Protein AF-A0A6N8SNI7-F1 (afdb_monomer)

Organism: NCBI:txid417745

Mean predicted aligned error: 9.91 Å

Secondary structure (DSSP, 8-state):
-HHHHHHHHHHHHHHHHHHHHHHHS----TTT---TT--TTPBPTTS-BHHHHHHHHHHHHHHHHHHHHHHHHHHHHHHHHHHHHHH--

Foldseek 3Di:
DLVVLLVQLVVLQVQLCVQLVVQVPLDPPVVLCPDPPADQQDADPVRHGNVRVVVVSVVSNVVSVVSNVVSVVSNVVSVVSNVVSVVVD

pLDDT: mean 75.34, std 10.81, range [47.91, 89.75]

Nearest PDB structures (foldseek):
  6vqc-assembly1_f  TM=4.676E-01  e=4.614E+00  Rattus norvegicus

Structure (mmCIF, N/CA/C/O backbone):
data_AF-A0A6N8SNI7-F1
#
_entry.id   AF-A0A6N8SNI7-F1
#
loop_
_atom_site.group_PDB
_atom_site.id
_atom_site.type_symbol
_atom_site.label_atom_id
_atom_site.label_alt_id
_atom_site.label_comp_id
_atom_site.label_asym_id
_atom_site.label_entity_id
_atom_site.label_seq_id
_atom_site.pdbx_PDB_ins_code
_atom_site.Cartn_x
_atom_site.Cartn_y
_atom_site.Cartn_z
_atom_site.occupancy
_atom_site.B_iso_or_equiv
_atom_site.auth_seq_id
_atom_site.auth_comp_id
_atom_site.auth_asym_id
_atom_site.auth_atom_id
_atom_site.pdbx_PDB_model_num
ATOM 1 N N . MET A 1 1 ? 16.341 2.295 -22.121 1.00 61.91 1 MET A N 1
ATOM 2 C CA . MET A 1 1 ? 14.886 2.435 -21.877 1.00 61.91 1 MET A CA 1
ATOM 3 C C . MET A 1 1 ? 14.395 1.413 -20.845 1.00 61.91 1 MET A C 1
ATOM 5 O O . MET A 1 1 ? 13.846 1.825 -19.832 1.00 61.91 1 MET A O 1
ATOM 9 N N . SER A 1 2 ? 14.667 0.113 -21.028 1.00 72.25 2 SER A N 1
ATOM 10 C CA . SER A 1 2 ? 14.156 -0.974 -20.166 1.00 72.25 2 SER A CA 1
ATOM 11 C C . SER A 1 2 ? 14.623 -0.952 -18.701 1.00 72.25 2 SER A C 1
ATOM 13 O O . SER A 1 2 ? 13.874 -1.373 -17.826 1.00 72.25 2 SER A O 1
ATOM 15 N N . PHE A 1 3 ? 15.805 -0.397 -18.395 1.00 79.38 3 PHE A N 1
ATOM 16 C CA . PHE A 1 3 ? 16.29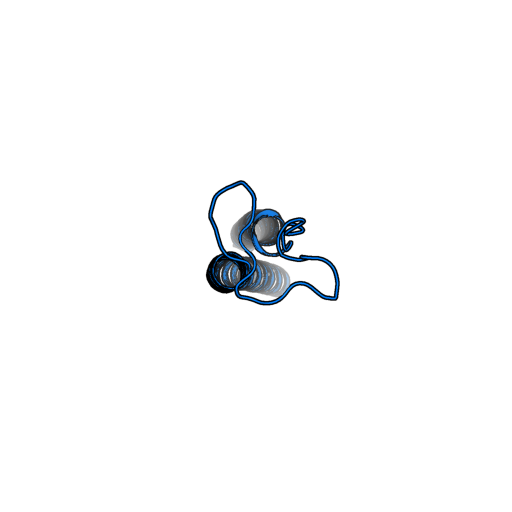0 -0.281 -17.008 1.00 79.38 3 PHE A CA 1
ATOM 17 C C . PHE A 1 3 ? 15.376 0.593 -16.130 1.00 79.38 3 PHE A C 1
ATOM 19 O O . PHE A 1 3 ? 14.984 0.181 -15.041 1.00 79.38 3 PHE A O 1
ATOM 26 N N . TYR A 1 4 ? 14.973 1.769 -16.625 1.00 82.12 4 TYR A N 1
ATOM 27 C CA . TYR A 1 4 ? 14.121 2.698 -15.875 1.00 82.12 4 TYR A CA 1
ATOM 28 C C . TYR A 1 4 ? 12.712 2.136 -15.635 1.00 82.12 4 TYR A C 1
ATOM 30 O O . TYR A 1 4 ? 12.160 2.314 -14.552 1.00 82.12 4 TYR A O 1
ATOM 38 N N . LEU A 1 5 ? 12.155 1.411 -16.611 1.00 79.50 5 LEU A N 1
ATOM 39 C CA . LEU A 1 5 ? 10.852 0.748 -16.485 1.00 79.50 5 LEU A CA 1
ATOM 40 C C . LEU A 1 5 ? 10.882 -0.391 -15.457 1.00 79.50 5 LEU A C 1
ATOM 42 O O . LEU A 1 5 ? 9.950 -0.532 -14.668 1.00 79.50 5 LEU A O 1
ATOM 46 N N . ASN A 1 6 ? 11.969 -1.165 -15.419 1.00 81.25 6 ASN A N 1
ATOM 47 C CA . ASN A 1 6 ? 12.121 -2.257 -14.461 1.00 81.25 6 ASN A CA 1
ATOM 48 C C . ASN A 1 6 ? 12.256 -1.731 -13.019 1.00 81.25 6 ASN A C 1
ATOM 50 O O . ASN A 1 6 ? 11.555 -2.194 -12.119 1.00 81.25 6 ASN A O 1
ATOM 54 N N . VAL A 1 7 ? 13.071 -0.688 -12.810 1.00 87.25 7 VAL A N 1
ATOM 55 C CA . VAL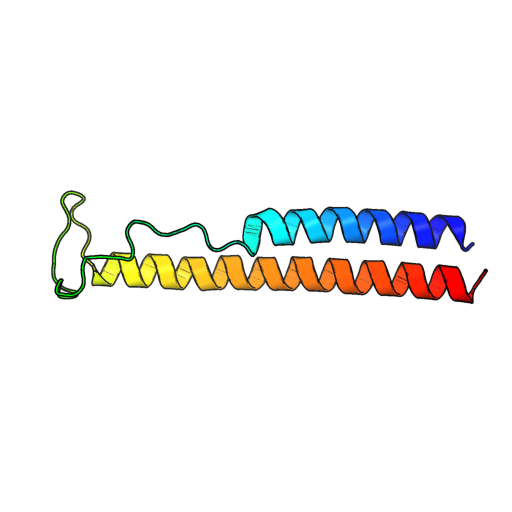 A 1 7 ? 13.206 -0.023 -11.501 1.00 87.25 7 VAL A CA 1
ATOM 56 C C . VAL A 1 7 ? 11.874 0.582 -11.044 1.00 87.25 7 VAL A C 1
ATOM 58 O O . VAL A 1 7 ? 11.480 0.388 -9.894 1.00 87.25 7 VAL A O 1
ATOM 61 N N . ALA A 1 8 ? 11.144 1.261 -11.935 1.00 82.38 8 ALA A N 1
ATOM 62 C CA . ALA A 1 8 ? 9.831 1.819 -11.613 1.00 82.38 8 ALA A CA 1
ATOM 63 C C . ALA A 1 8 ? 8.820 0.728 -11.213 1.00 82.38 8 ALA A C 1
ATOM 65 O O . ALA A 1 8 ? 8.109 0.877 -10.218 1.00 82.38 8 ALA A O 1
ATOM 66 N N . GLY A 1 9 ? 8.794 -0.393 -11.941 1.00 80.94 9 GLY A N 1
ATOM 67 C CA . GLY A 1 9 ? 7.936 -1.532 -11.621 1.00 80.94 9 GLY A CA 1
ATOM 68 C C . GLY A 1 9 ? 8.296 -2.215 -10.297 1.00 80.94 9 GLY A C 1
ATOM 69 O O . GLY A 1 9 ? 7.402 -2.588 -9.538 1.00 80.94 9 GLY A O 1
ATOM 70 N N . LEU A 1 10 ? 9.588 -2.306 -9.964 1.00 86.56 10 LEU A N 1
ATOM 71 C CA . LEU A 1 10 ? 10.051 -2.840 -8.681 1.00 86.56 10 LEU A CA 1
ATOM 72 C C . LEU A 1 10 ? 9.600 -1.961 -7.505 1.00 86.56 10 LEU A C 1
ATOM 74 O O . LEU A 1 10 ? 9.065 -2.478 -6.525 1.00 86.56 10 LEU A O 1
ATOM 78 N N . ILE A 1 11 ? 9.765 -0.638 -7.612 1.00 89.75 11 ILE A N 1
ATOM 79 C CA . ILE A 1 11 ? 9.333 0.313 -6.575 1.00 89.75 11 ILE A CA 1
ATOM 80 C C . ILE A 1 11 ? 7.814 0.241 -6.383 1.00 89.75 11 ILE A C 1
ATOM 82 O O . ILE A 1 11 ? 7.342 0.155 -5.248 1.00 89.75 11 ILE A O 1
ATOM 86 N N . ALA A 1 12 ? 7.045 0.218 -7.477 1.00 83.38 12 ALA A N 1
ATOM 87 C CA . ALA A 1 12 ? 5.591 0.082 -7.423 1.00 83.38 12 ALA A CA 1
ATOM 88 C C . ALA A 1 12 ? 5.159 -1.221 -6.727 1.00 83.38 12 ALA A C 1
ATOM 90 O O . ALA A 1 12 ? 4.250 -1.202 -5.895 1.00 83.38 12 ALA A O 1
ATOM 91 N N . ASN A 1 13 ? 5.854 -2.331 -6.997 1.00 87.94 13 ASN A N 1
ATOM 92 C CA . ASN A 1 13 ? 5.600 -3.609 -6.338 1.00 87.94 13 ASN A CA 1
ATOM 93 C C . ASN A 1 13 ? 5.923 -3.579 -4.840 1.00 87.94 13 ASN A C 1
ATOM 95 O O . ASN A 1 13 ? 5.090 -4.005 -4.045 1.00 87.94 13 ASN A O 1
ATOM 99 N N . ILE A 1 14 ? 7.074 -3.035 -4.430 1.00 89.62 14 ILE A N 1
ATOM 100 C CA . ILE A 1 14 ? 7.442 -2.923 -3.006 1.00 89.62 14 ILE A CA 1
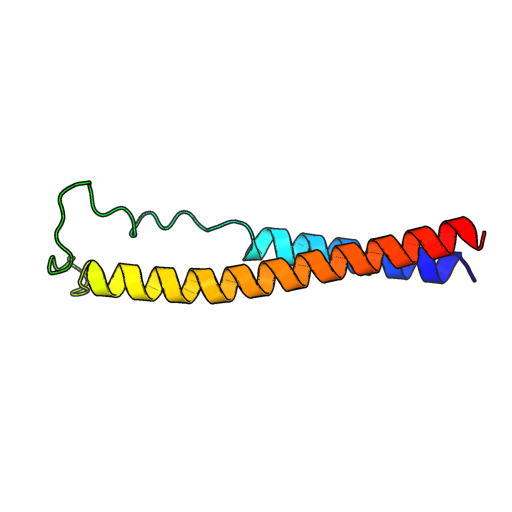ATOM 101 C C . ILE A 1 14 ? 6.405 -2.090 -2.242 1.00 89.62 14 ILE A C 1
ATOM 103 O O . ILE A 1 14 ? 5.932 -2.498 -1.180 1.00 89.62 14 ILE A O 1
ATOM 107 N N . MET A 1 15 ? 6.001 -0.949 -2.807 1.00 87.94 15 MET A N 1
ATOM 108 C CA . MET A 1 15 ? 4.972 -0.093 -2.214 1.00 87.94 15 MET A CA 1
ATOM 109 C C . MET A 1 15 ? 3.618 -0.805 -2.137 1.00 87.94 15 MET A C 1
ATOM 111 O O . MET A 1 15 ? 2.936 -0.736 -1.114 1.00 87.94 15 MET A O 1
ATOM 115 N N . GLY A 1 16 ? 3.239 -1.524 -3.194 1.00 82.69 16 GLY A N 1
ATOM 116 C CA . GLY A 1 16 ? 1.993 -2.281 -3.247 1.00 82.69 16 GLY A CA 1
ATOM 117 C C . GLY A 1 16 ? 1.949 -3.403 -2.208 1.00 82.69 16 GLY A C 1
ATOM 118 O O . GLY A 1 16 ? 0.963 -3.514 -1.480 1.00 82.69 16 GLY A O 1
ATOM 119 N N . VAL A 1 17 ? 3.044 -4.157 -2.058 1.00 85.38 17 VAL A N 1
ATOM 120 C CA . VAL A 1 17 ? 3.195 -5.183 -1.014 1.00 85.38 17 VAL A CA 1
ATOM 121 C C . VAL A 1 17 ? 3.071 -4.562 0.371 1.00 85.38 17 VAL A C 1
ATOM 123 O O . VAL A 1 17 ? 2.339 -5.097 1.196 1.00 85.38 17 VAL A O 1
ATOM 126 N N . GLY A 1 18 ? 3.719 -3.420 0.625 1.00 85.62 18 GLY A N 1
ATOM 127 C CA . GLY A 1 18 ? 3.597 -2.713 1.902 1.00 85.62 18 GLY A CA 1
ATOM 128 C C . GLY A 1 18 ? 2.142 -2.361 2.224 1.00 85.62 18 GLY A C 1
ATOM 129 O O . GLY A 1 18 ? 1.644 -2.681 3.301 1.00 85.62 18 GLY A O 1
ATOM 130 N N . ILE A 1 19 ? 1.419 -1.778 1.265 1.00 82.06 19 ILE A N 1
ATOM 131 C CA . ILE A 1 19 ? 0.001 -1.428 1.436 1.00 82.06 19 ILE A CA 1
ATOM 132 C C . ILE A 1 19 ? -0.845 -2.683 1.695 1.00 82.06 19 ILE A C 1
ATOM 134 O O . ILE A 1 19 ? -1.653 -2.701 2.621 1.00 82.06 19 ILE A O 1
ATOM 138 N N . VAL A 1 20 ? -0.664 -3.753 0.920 1.00 83.12 20 VAL A N 1
ATOM 139 C CA . VAL A 1 20 ? -1.407 -5.005 1.126 1.00 83.12 20 VAL A CA 1
ATOM 140 C C . VAL A 1 20 ? -1.072 -5.617 2.487 1.00 83.12 20 VAL A C 1
ATOM 142 O O . VAL A 1 20 ? -1.978 -6.018 3.207 1.00 83.12 20 VAL A O 1
ATOM 145 N N . PHE A 1 21 ? 0.191 -5.632 2.900 1.00 81.69 21 PHE A N 1
ATOM 146 C CA . PHE A 1 21 ? 0.598 -6.208 4.178 1.00 81.69 21 PHE A CA 1
ATOM 147 C C . PHE A 1 21 ? -0.057 -5.496 5.370 1.00 81.69 21 PHE A C 1
ATOM 149 O O . PHE A 1 21 ? -0.594 -6.153 6.257 1.00 81.69 21 PHE A O 1
ATOM 156 N N . PHE A 1 22 ? -0.091 -4.159 5.367 1.00 77.31 22 PHE A N 1
ATOM 157 C CA . PHE A 1 22 ? -0.697 -3.395 6.462 1.00 77.31 22 PHE A CA 1
ATOM 158 C C . PHE A 1 22 ? -2.229 -3.338 6.41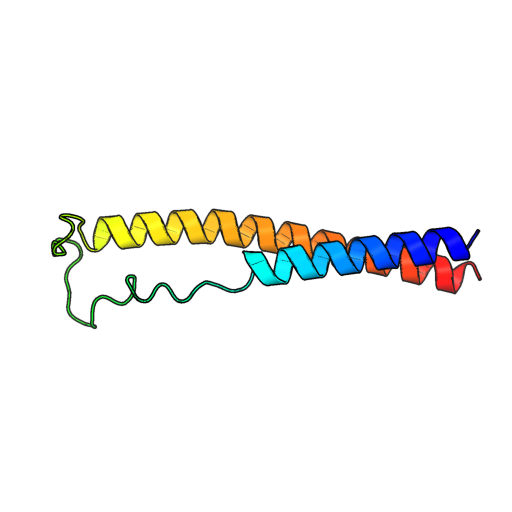0 1.00 77.31 22 PHE A C 1
ATOM 160 O O . PHE A 1 22 ? -2.863 -3.272 7.461 1.00 77.31 22 PHE A O 1
ATOM 167 N N . PHE A 1 23 ? -2.837 -3.333 5.217 1.00 73.31 23 PHE A N 1
ATOM 168 C CA . PHE A 1 23 ? -4.278 -3.083 5.068 1.00 73.31 23 PHE A CA 1
ATOM 169 C C . PHE A 1 23 ? -5.112 -4.307 4.674 1.00 73.31 23 PHE A C 1
ATOM 171 O O . PHE A 1 23 ? -6.325 -4.287 4.877 1.00 73.31 23 PHE A O 1
ATOM 178 N N . ALA A 1 24 ? -4.513 -5.349 4.093 1.00 67.69 24 ALA A N 1
ATOM 179 C CA . ALA A 1 24 ? -5.229 -6.548 3.651 1.00 67.69 24 ALA A CA 1
ATOM 180 C C . ALA A 1 24 ? -5.281 -7.644 4.709 1.00 67.69 24 ALA A C 1
ATOM 182 O O . ALA A 1 24 ? -6.180 -8.478 4.646 1.00 67.69 24 ALA A O 1
ATOM 183 N N . LEU A 1 25 ? -4.357 -7.648 5.674 1.00 63.34 25 LEU A N 1
ATOM 184 C CA . LEU A 1 25 ? -4.475 -8.523 6.830 1.00 63.34 25 LEU A CA 1
ATOM 185 C C . LEU A 1 25 ? -5.613 -7.987 7.706 1.00 63.34 25 LEU A C 1
ATOM 187 O O . LEU A 1 25 ? -5.474 -6.899 8.272 1.00 63.34 25 LEU A O 1
ATOM 191 N N . PRO A 1 26 ? -6.752 -8.697 7.822 1.00 58.59 26 PRO A N 1
ATOM 192 C CA . PRO A 1 26 ? -7.738 -8.338 8.820 1.00 58.59 26 PRO A CA 1
ATOM 193 C C . PRO A 1 26 ? -7.042 -8.470 10.171 1.00 58.59 26 PRO A C 1
ATOM 195 O O . PRO A 1 26 ? -6.674 -9.578 10.566 1.00 58.59 26 PRO A O 1
ATOM 198 N N . GLN A 1 27 ? -6.823 -7.351 10.869 1.00 57.25 27 GLN A N 1
ATOM 199 C CA . GLN A 1 27 ? -6.442 -7.438 12.271 1.00 57.25 27 GLN A CA 1
ATOM 200 C C . GLN A 1 27 ? -7.488 -8.327 12.949 1.00 57.25 27 GLN A C 1
ATOM 202 O O . GLN A 1 27 ? -8.686 -8.091 12.740 1.00 57.25 27 GLN A O 1
ATOM 207 N N . PRO A 1 28 ? -7.079 -9.375 13.686 1.00 52.59 28 PRO A N 1
ATOM 208 C CA . PRO A 1 28 ? -8.015 -10.157 14.466 1.00 52.59 28 PRO A CA 1
ATOM 209 C C . PRO A 1 28 ? -8.715 -9.185 15.407 1.00 52.59 28 PRO A C 1
ATOM 211 O O . PRO A 1 28 ? -8.138 -8.685 16.369 1.00 52.59 28 PRO A O 1
ATOM 214 N N . SER A 1 29 ? -9.963 -8.867 15.079 1.00 54.50 29 SER A N 1
ATOM 215 C CA . SER A 1 29 ? -10.869 -8.166 15.964 1.00 54.50 29 SER A CA 1
ATOM 216 C C . SER A 1 29 ? -11.204 -9.161 17.067 1.00 54.50 29 SER A C 1
ATOM 218 O O . SER A 1 29 ? -12.238 -9.827 17.001 1.00 54.50 29 SER A O 1
ATOM 220 N N . PHE A 1 30 ? -10.291 -9.322 18.026 1.00 51.12 30 PHE A N 1
ATOM 221 C CA . PHE A 1 30 ? -10.491 -10.154 19.211 1.00 51.12 30 PHE A CA 1
ATOM 222 C C . PHE A 1 30 ? -11.764 -9.738 19.975 1.00 51.12 30 PHE A C 1
ATOM 224 O O . PHE A 1 30 ? -12.336 -10.558 20.680 1.00 51.12 30 PHE A O 1
ATOM 231 N N . ASP A 1 31 ? -12.283 -8.532 19.713 1.00 52.62 31 ASP A N 1
ATOM 232 C CA . ASP A 1 31 ? -13.512 -7.990 20.294 1.00 52.62 31 ASP A CA 1
ATOM 233 C C . ASP A 1 31 ? -14.792 -8.172 19.452 1.00 52.62 31 ASP A C 1
ATOM 235 O O . ASP A 1 31 ? -15.895 -7.987 19.959 1.00 52.62 31 ASP A O 1
ATOM 239 N N . ALA A 1 32 ? -14.703 -8.553 18.170 1.00 52.06 32 ALA A N 1
ATOM 240 C CA . ALA A 1 32 ? -15.913 -8.828 17.372 1.00 52.06 32 ALA A CA 1
ATOM 241 C C . ALA A 1 32 ? -16.468 -10.244 17.613 1.00 52.06 32 ALA A C 1
ATOM 243 O O . ALA A 1 32 ? -17.563 -10.573 17.154 1.00 52.06 32 ALA A O 1
ATOM 244 N N . GLY A 1 33 ? -15.702 -11.080 18.317 1.00 47.91 33 GLY A N 1
ATOM 245 C CA . GLY A 1 33 ? -16.098 -12.396 18.791 1.00 47.91 33 GLY A CA 1
ATOM 246 C C . GLY A 1 33 ? -16.663 -12.321 20.202 1.00 47.91 33 GLY A C 1
ATOM 247 O O . GLY A 1 33 ? -16.150 -12.989 21.093 1.00 47.91 33 GLY A O 1
ATOM 248 N N . GLY A 1 34 ? -17.719 -11.531 20.421 1.00 51.78 34 GLY A N 1
ATOM 249 C CA . GLY A 1 34 ? -18.588 -11.812 21.562 1.00 51.78 34 GLY A CA 1
ATOM 250 C C . GLY A 1 34 ? -18.988 -13.279 21.471 1.00 51.78 34 GLY A C 1
ATOM 251 O O . GLY A 1 34 ? -19.420 -13.721 20.403 1.00 51.78 34 GLY A O 1
ATOM 252 N N . GLY A 1 35 ? -18.726 -14.047 22.530 1.00 53.56 35 GLY A N 1
ATOM 253 C CA . GLY A 1 35 ? -18.926 -15.494 22.530 1.00 53.56 35 GLY A CA 1
ATOM 254 C C . GLY A 1 35 ? -20.281 -15.867 21.926 1.00 53.56 35 GLY A C 1
ATOM 255 O O . GLY A 1 35 ? -21.265 -15.157 22.134 1.00 53.56 35 GLY A O 1
ATOM 256 N N . LEU A 1 36 ? -20.312 -16.949 21.142 1.00 53.12 36 LEU A N 1
ATOM 257 C CA . LEU A 1 36 ? -21.528 -17.545 20.576 1.00 53.12 36 LEU A CA 1
ATOM 258 C C . LEU A 1 36 ? -22.634 -17.585 21.650 1.00 53.12 36 LEU A C 1
ATOM 260 O O . LEU A 1 36 ? -22.604 -18.448 22.521 1.00 53.12 36 LEU A O 1
ATOM 264 N N . GLY A 1 37 ? -23.564 -16.625 21.624 1.00 58.19 37 GLY A N 1
ATOM 265 C CA . GLY A 1 37 ? -24.619 -16.486 22.638 1.00 58.19 37 GLY A CA 1
ATOM 266 C C . GLY A 1 37 ? -24.864 -15.072 23.174 1.00 58.19 37 GLY A C 1
ATOM 267 O O . GLY A 1 37 ? -25.824 -14.880 23.913 1.00 58.19 37 GLY A O 1
ATOM 268 N N . VAL A 1 38 ? -24.044 -14.080 22.819 1.00 65.00 38 VAL A N 1
ATOM 269 C CA . VAL A 1 38 ? -24.247 -12.692 23.260 1.00 65.00 38 VAL A CA 1
ATOM 270 C C . VAL A 1 38 ? -25.118 -11.919 22.261 1.00 65.00 38 VAL A C 1
ATOM 272 O O . VAL A 1 38 ? -24.773 -11.800 21.084 1.00 65.00 38 VAL A O 1
ATOM 275 N N . ASP A 1 39 ? -26.252 -11.408 22.743 1.00 68.38 39 ASP A N 1
ATOM 276 C CA . ASP A 1 39 ? -27.218 -10.630 21.959 1.00 68.38 39 ASP A CA 1
ATOM 277 C C . ASP A 1 39 ? -26.667 -9.236 21.595 1.00 68.38 39 ASP A C 1
ATOM 279 O O . ASP A 1 39 ? -25.829 -8.679 22.307 1.00 68.38 39 ASP A O 1
ATOM 283 N N . ASP A 1 40 ? -27.151 -8.630 20.508 1.00 68.94 40 ASP A N 1
ATOM 284 C CA . ASP A 1 40 ? -26.631 -7.349 19.993 1.00 68.94 40 ASP A CA 1
ATOM 285 C C . ASP A 1 40 ? -26.842 -6.177 20.973 1.00 68.94 40 ASP A C 1
ATOM 287 O O . ASP A 1 40 ? -26.149 -5.162 20.888 1.00 68.94 40 ASP A O 1
ATOM 291 N N . SER A 1 41 ? -27.772 -6.330 21.921 1.00 71.69 41 SER A N 1
ATOM 292 C CA . SER A 1 41 ? -28.063 -5.375 22.999 1.00 71.69 41 SER A CA 1
ATOM 293 C C . SER A 1 41 ? -27.124 -5.484 24.207 1.00 71.69 41 SER A C 1
ATOM 295 O O . SER A 1 41 ? -27.158 -4.618 25.085 1.00 71.69 41 SER A O 1
ATOM 297 N N . PHE A 1 42 ? -26.278 -6.518 24.264 1.00 72.81 42 PHE A N 1
ATOM 298 C CA . PHE A 1 42 ? -25.345 -6.712 25.365 1.00 72.81 42 PHE A CA 1
ATOM 299 C C . PHE A 1 42 ? -24.336 -5.570 25.413 1.00 72.81 42 PHE A C 1
ATOM 301 O O . PHE A 1 42 ? -23.643 -5.298 24.429 1.00 72.81 42 PHE A O 1
ATOM 308 N N . ARG A 1 43 ? -24.263 -4.906 26.569 1.00 74.69 43 ARG A N 1
ATOM 309 C CA . ARG A 1 43 ? -23.298 -3.842 26.835 1.00 74.69 43 ARG A CA 1
ATOM 310 C C . ARG A 1 43 ? -22.030 -4.415 27.443 1.00 74.69 43 ARG A C 1
ATOM 312 O O . ARG A 1 43 ? -22.076 -5.087 28.471 1.00 74.69 43 ARG A O 1
ATOM 319 N N . PHE A 1 44 ? -20.910 -4.090 26.822 1.00 74.50 44 PHE A N 1
ATOM 320 C CA . PHE A 1 44 ? -19.583 -4.361 27.345 1.00 74.50 44 PHE A CA 1
ATOM 321 C C . PHE A 1 44 ? -19.200 -3.350 28.445 1.00 74.50 44 PHE A C 1
ATOM 323 O O . PHE A 1 44 ? -19.870 -2.325 28.609 1.00 74.50 44 PHE A O 1
ATOM 330 N N . PRO A 1 45 ? -18.140 -3.625 29.233 1.00 74.56 45 PRO A N 1
ATOM 331 C CA . PRO A 1 45 ? -17.681 -2.744 30.315 1.00 74.56 45 PRO A CA 1
ATOM 332 C C . PRO A 1 45 ? -17.287 -1.329 29.864 1.00 74.56 45 PRO A C 1
ATOM 334 O O . PRO A 1 45 ? -17.266 -0.409 30.676 1.00 74.56 45 PRO A O 1
ATOM 337 N N . ASP A 1 46 ? -16.989 -1.151 28.577 1.00 75.62 46 ASP A N 1
ATOM 338 C CA . ASP A 1 46 ? -16.709 0.136 27.930 1.00 75.62 46 ASP A CA 1
ATOM 339 C C . ASP A 1 46 ? -17.987 0.937 27.594 1.00 75.62 46 ASP A C 1
ATOM 341 O O . ASP A 1 46 ? -17.913 2.057 27.088 1.00 75.62 46 ASP A O 1
ATOM 345 N N . GLY A 1 47 ? -19.165 0.374 27.881 1.00 75.75 47 GLY A N 1
ATOM 346 C CA . GLY A 1 47 ? -20.472 0.966 27.622 1.00 75.75 47 GLY A CA 1
ATOM 347 C C . GLY A 1 47 ? -20.983 0.781 26.192 1.00 75.75 47 GLY A C 1
ATOM 348 O O . GLY A 1 47 ? -22.135 1.145 25.934 1.00 75.75 47 GLY A O 1
ATOM 349 N N . LYS A 1 48 ? -20.187 0.200 25.283 1.00 74.19 48 LYS A N 1
ATOM 350 C CA . LYS A 1 48 ? -20.608 -0.086 23.908 1.00 74.19 48 LYS A CA 1
ATOM 351 C C . LYS A 1 48 ? -21.425 -1.366 23.846 1.00 74.19 48 LYS A C 1
ATOM 353 O O . LYS A 1 48 ? -21.203 -2.321 24.588 1.00 74.19 48 LYS A O 1
ATOM 358 N N . THR A 1 49 ? -22.386 -1.393 22.935 1.00 81.00 49 THR A N 1
ATOM 359 C CA 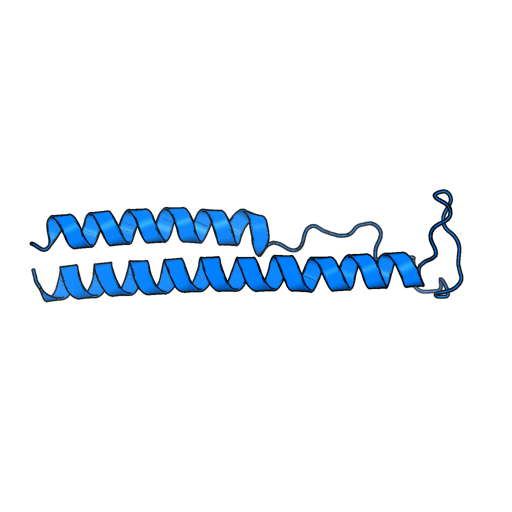. THR A 1 49 ? -23.147 -2.606 22.632 1.00 81.00 49 THR A CA 1
ATOM 360 C C . THR A 1 49 ? -22.425 -3.473 21.608 1.00 81.00 49 THR A C 1
ATOM 362 O O . THR A 1 49 ? -2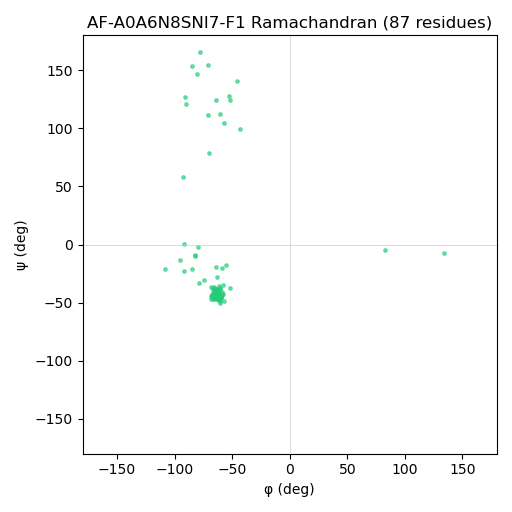1.689 -2.980 20.749 1.00 81.00 49 THR A O 1
ATOM 365 N N . LEU A 1 50 ? -22.690 -4.778 21.639 1.00 73.50 50 LEU A N 1
ATOM 366 C CA . LEU A 1 50 ? -22.178 -5.715 20.640 1.00 73.50 50 LEU A CA 1
ATOM 367 C C . LEU A 1 50 ? -22.610 -5.331 19.210 1.00 73.50 50 LEU A C 1
ATOM 369 O O . LEU A 1 50 ? -21.824 -5.451 18.266 1.00 73.50 50 LEU A O 1
ATOM 373 N N . GLY A 1 51 ? -23.822 -4.787 19.054 1.00 73.88 51 GLY A N 1
ATOM 374 C CA . GLY A 1 51 ? -24.306 -4.223 17.794 1.00 73.88 51 GLY A CA 1
ATOM 375 C C . GLY A 1 51 ? -23.504 -3.004 17.312 1.00 73.88 51 GLY A C 1
ATOM 376 O O . GLY A 1 51 ? -23.224 -2.889 16.116 1.00 73.88 51 GLY A O 1
ATOM 377 N N . GLU A 1 52 ? -23.086 -2.109 18.213 1.00 76.81 52 GLU A N 1
ATOM 378 C CA . GLU A 1 52 ? -22.217 -0.966 17.880 1.00 76.81 52 GLU A CA 1
ATOM 379 C C . GLU A 1 52 ? -20.811 -1.423 17.487 1.00 76.81 52 GLU A C 1
ATOM 381 O O . GLU A 1 52 ? -20.297 -1.000 16.453 1.00 76.81 52 GLU A O 1
ATOM 386 N N . MET A 1 53 ? -20.226 -2.367 18.228 1.00 74.00 53 MET A N 1
ATOM 387 C CA . MET A 1 53 ? -18.901 -2.915 17.919 1.00 74.00 53 MET A CA 1
ATOM 388 C C . MET A 1 53 ? -18.879 -3.647 16.572 1.00 74.00 53 MET A C 1
ATOM 390 O O . MET A 1 53 ? -17.943 -3.485 15.788 1.00 74.00 53 MET A O 1
ATOM 394 N N . LYS A 1 54 ? -19.939 -4.399 16.241 1.00 73.75 54 LYS A N 1
ATOM 395 C CA . LYS A 1 54 ? -20.101 -5.019 14.915 1.00 73.75 54 LYS A CA 1
ATOM 396 C C . LYS A 1 54 ? -20.197 -3.979 13.798 1.00 73.75 54 LYS A C 1
ATOM 398 O O . LYS A 1 54 ? -19.629 -4.191 12.724 1.00 73.75 54 LYS A O 1
ATOM 403 N N . ARG A 1 55 ? -20.911 -2.869 14.016 1.00 76.25 55 ARG A N 1
ATOM 404 C CA . ARG A 1 55 ? -21.034 -1.778 13.031 1.00 76.25 55 ARG A CA 1
ATOM 405 C C . ARG A 1 55 ? -19.705 -1.062 12.812 1.00 76.25 55 ARG A C 1
ATOM 407 O O . ARG A 1 55 ? -19.346 -0.834 11.655 1.00 76.25 55 ARG A O 1
ATOM 414 N N . ASP A 1 56 ? -18.974 -0.778 13.884 1.00 74.81 56 ASP A N 1
ATOM 415 C CA . ASP A 1 56 ? -17.635 -0.188 13.833 1.00 74.81 56 ASP A CA 1
ATOM 416 C C . ASP A 1 56 ? -16.675 -1.119 13.070 1.00 74.81 56 ASP A C 1
ATOM 418 O O . ASP A 1 56 ? -16.102 -0.727 12.052 1.00 74.81 56 ASP A O 1
ATOM 422 N N . ALA A 1 57 ? -16.631 -2.405 13.434 1.00 72.31 57 ALA A N 1
ATOM 423 C CA . ALA A 1 57 ? -15.809 -3.402 12.747 1.00 72.31 57 ALA A CA 1
ATOM 424 C C . ALA A 1 57 ? -16.186 -3.573 11.261 1.00 72.31 57 ALA A C 1
ATOM 426 O O . ALA A 1 57 ? -15.317 -3.756 10.405 1.00 72.31 57 ALA A O 1
ATOM 427 N N . ALA A 1 58 ? -17.476 -3.505 10.916 1.00 76.00 58 ALA A N 1
ATOM 428 C CA . ALA A 1 58 ? -17.931 -3.569 9.528 1.00 76.00 58 ALA A CA 1
ATOM 429 C C . ALA A 1 58 ? -17.523 -2.326 8.721 1.00 76.00 58 ALA A C 1
ATOM 431 O O . ALA A 1 58 ? -17.192 -2.440 7.535 1.00 76.00 58 ALA A O 1
ATOM 432 N N . ARG A 1 59 ? -17.539 -1.141 9.343 1.00 77.00 59 ARG A N 1
ATOM 433 C CA . ARG A 1 59 ? -17.068 0.106 8.730 1.00 77.00 59 ARG A CA 1
ATOM 434 C C . ARG A 1 59 ? -15.569 0.040 8.474 1.00 77.00 59 ARG A C 1
ATOM 436 O O . ARG A 1 59 ? -15.137 0.321 7.354 1.00 77.00 59 ARG A O 1
ATOM 443 N N . ASP A 1 60 ? -14.810 -0.415 9.458 1.00 74.81 60 ASP A N 1
ATOM 444 C CA . ASP A 1 60 ? -13.365 -0.555 9.349 1.00 74.81 60 ASP A CA 1
ATOM 445 C C . ASP A 1 60 ? -13.005 -1.565 8.259 1.00 74.81 60 ASP A C 1
ATOM 447 O O . ASP A 1 60 ? -12.261 -1.231 7.335 1.00 74.81 60 ASP A O 1
ATOM 451 N N . ARG A 1 61 ? -13.637 -2.749 8.243 1.00 73.69 61 ARG A N 1
ATOM 452 C CA . ARG A 1 61 ? -13.444 -3.753 7.177 1.00 73.69 61 ARG A CA 1
ATOM 453 C C . ARG A 1 61 ? -13.627 -3.186 5.769 1.00 73.69 61 ARG A C 1
ATOM 455 O O . ARG A 1 61 ? -12.889 -3.574 4.865 1.00 73.69 61 ARG A O 1
ATOM 462 N N . LYS A 1 62 ? -14.575 -2.265 5.554 1.00 77.12 62 LYS A N 1
ATOM 463 C CA . LYS A 1 62 ? -14.769 -1.621 4.241 1.00 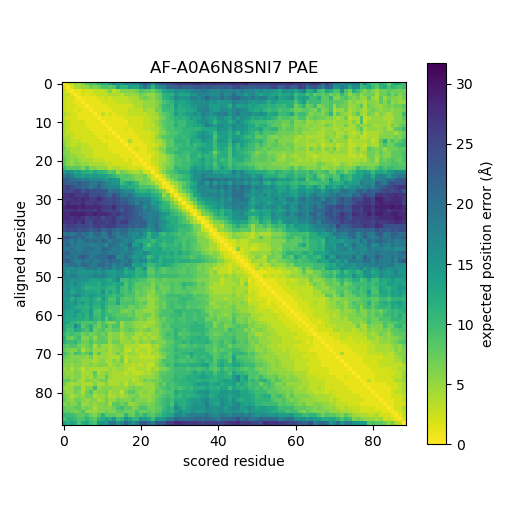77.12 62 LYS A CA 1
ATOM 464 C C . LYS A 1 62 ? -13.599 -0.711 3.867 1.00 77.12 62 LYS A C 1
ATOM 466 O O . LYS A 1 62 ? -13.152 -0.749 2.721 1.00 77.12 62 LYS A O 1
ATOM 471 N N . VAL A 1 63 ? -13.093 0.080 4.812 1.00 76.69 63 VAL A N 1
ATOM 472 C CA . VAL A 1 63 ? -11.964 0.996 4.582 1.00 76.69 63 VAL A CA 1
ATOM 473 C C . VAL A 1 63 ? -10.670 0.215 4.349 1.00 76.69 63 VAL A C 1
ATOM 475 O O . VAL A 1 63 ? -9.967 0.474 3.370 1.00 76.69 63 VAL A O 1
ATOM 478 N N . PHE A 1 64 ? -10.388 -0.777 5.195 1.00 75.56 64 PHE A N 1
ATOM 479 C CA . PHE A 1 64 ? -9.230 -1.664 5.055 1.00 75.56 64 PHE A CA 1
ATOM 480 C C . PHE A 1 64 ? -9.292 -2.459 3.745 1.00 75.56 64 PHE A C 1
ATOM 482 O O . PHE A 1 64 ? -8.341 -2.441 2.965 1.00 75.56 64 PHE A O 1
ATOM 489 N N . GLY A 1 65 ? -10.453 -3.036 3.419 1.00 76.56 65 GLY A N 1
ATOM 490 C CA . GLY A 1 65 ? -10.660 -3.765 2.168 1.00 76.56 65 GLY A CA 1
ATOM 491 C C . GLY A 1 65 ? -10.489 -2.903 0.913 1.00 76.56 65 GLY A C 1
ATOM 492 O O . GLY A 1 65 ? -9.957 -3.380 -0.088 1.00 76.56 65 GLY A O 1
ATOM 493 N N . PHE A 1 66 ? -10.892 -1.628 0.945 1.00 81.38 66 PHE A N 1
ATOM 494 C CA . PHE A 1 66 ? -10.644 -0.707 -0.168 1.00 81.38 66 PHE A CA 1
ATOM 495 C C . PHE A 1 66 ? -9.146 -0.424 -0.345 1.00 81.38 66 PHE A C 1
ATOM 497 O O . PHE A 1 66 ? -8.626 -0.536 -1.455 1.00 81.38 66 PHE A O 1
ATOM 504 N N . ARG A 1 67 ? -8.429 -0.130 0.746 1.00 78.56 67 ARG A N 1
ATOM 505 C CA . ARG A 1 67 ? -6.978 0.130 0.715 1.00 78.56 67 ARG A CA 1
ATOM 506 C C . ARG A 1 67 ? -6.178 -1.093 0.262 1.00 78.56 67 ARG A C 1
ATOM 508 O O . ARG A 1 67 ? -5.255 -0.949 -0.534 1.00 78.56 67 ARG A O 1
ATOM 515 N N . ALA A 1 68 ? -6.585 -2.289 0.678 1.00 79.75 68 ALA A N 1
ATOM 516 C CA . ALA A 1 68 ? -6.014 -3.548 0.211 1.00 79.75 68 ALA A CA 1
ATOM 517 C C . ALA A 1 68 ? -6.141 -3.723 -1.312 1.00 79.75 68 ALA A C 1
ATOM 519 O O . ALA A 1 68 ? -5.175 -4.096 -1.974 1.00 79.75 68 ALA A O 1
ATOM 520 N N . ARG A 1 69 ? -7.306 -3.398 -1.894 1.00 83.31 69 ARG A N 1
ATOM 521 C CA . ARG A 1 69 ? -7.502 -3.442 -3.356 1.00 83.31 69 ARG A CA 1
ATOM 522 C C . ARG A 1 69 ? -6.638 -2.423 -4.088 1.00 83.31 69 ARG A C 1
ATOM 524 O O . ARG A 1 69 ? -6.119 -2.744 -5.150 1.00 83.31 69 ARG A O 1
ATOM 531 N N . VAL A 1 70 ? -6.463 -1.226 -3.526 1.00 86.75 70 VAL A N 1
ATOM 532 C CA . VAL A 1 70 ? -5.555 -0.211 -4.087 1.00 86.75 70 VAL A CA 1
ATOM 533 C C . VAL A 1 70 ? -4.111 -0.719 -4.080 1.00 86.75 70 VAL A C 1
ATOM 535 O O . VAL A 1 70 ? -3.428 -0.607 -5.095 1.00 86.75 70 VAL A O 1
ATOM 538 N N . GLY A 1 71 ? -3.663 -1.336 -2.982 1.00 82.50 71 GLY A N 1
ATOM 539 C CA . GLY A 1 71 ? -2.340 -1.961 -2.905 1.00 82.50 71 GLY A CA 1
ATOM 540 C C . GLY A 1 71 ? -2.155 -3.070 -3.943 1.00 82.50 71 GLY A C 1
ATOM 541 O O . GLY A 1 71 ? -1.161 -3.076 -4.665 1.00 82.50 71 GLY A O 1
ATOM 542 N N . LEU A 1 72 ? -3.149 -3.951 -4.091 1.00 86.19 72 LEU A N 1
ATOM 543 C CA . LEU A 1 72 ? -3.130 -5.017 -5.095 1.00 86.19 72 LEU A CA 1
ATOM 544 C C . LEU A 1 72 ? -3.086 -4.459 -6.526 1.00 86.19 72 LEU A C 1
ATOM 546 O O . LEU A 1 72 ? -2.335 -4.958 -7.361 1.00 86.19 72 LEU A O 1
ATOM 550 N N . PHE A 1 73 ? -3.855 -3.406 -6.808 1.00 89.25 73 PHE A N 1
ATOM 551 C CA . PHE A 1 73 ? -3.828 -2.735 -8.107 1.00 89.25 73 PHE A CA 1
ATOM 552 C C . PHE A 1 73 ? -2.446 -2.139 -8.404 1.00 89.25 73 PHE A C 1
ATOM 554 O O . PHE A 1 73 ? -1.944 -2.284 -9.516 1.00 89.25 73 PHE A O 1
ATOM 561 N N . LEU A 1 74 ? -1.792 -1.537 -7.407 1.00 85.56 74 LEU A N 1
ATOM 562 C CA . LEU A 1 74 ? -0.443 -0.989 -7.555 1.00 85.56 74 LEU A CA 1
ATOM 563 C C . LEU A 1 74 ? 0.592 -2.081 -7.874 1.00 85.56 74 LEU A C 1
ATOM 565 O O . LEU A 1 74 ? 1.429 -1.884 -8.754 1.00 85.56 74 LEU A O 1
ATOM 569 N N . MET A 1 75 ? 0.497 -3.243 -7.216 1.00 85.62 75 MET A N 1
ATOM 570 C CA . MET A 1 75 ? 1.337 -4.408 -7.530 1.00 85.62 75 MET A CA 1
ATOM 571 C C . MET A 1 75 ? 1.100 -4.902 -8.960 1.00 85.62 75 MET A C 1
ATOM 573 O O . MET A 1 75 ? 2.046 -5.144 -9.705 1.00 85.62 75 MET A O 1
ATOM 577 N N . PHE A 1 76 ? -0.165 -5.000 -9.376 1.00 89.25 76 PHE A N 1
ATOM 578 C CA . PHE A 1 76 ? -0.513 -5.422 -10.731 1.00 89.25 76 PHE A CA 1
ATOM 579 C C . PHE A 1 76 ? 0.062 -4.471 -11.791 1.00 89.25 76 PHE A C 1
ATOM 581 O O . PHE A 1 76 ? 0.683 -4.918 -12.752 1.00 89.25 76 PHE A O 1
ATOM 588 N N . VAL A 1 77 ? -0.070 -3.157 -11.591 1.00 87.81 77 VAL A N 1
ATOM 589 C CA . VAL A 1 77 ? 0.517 -2.145 -12.483 1.00 87.81 77 VAL A CA 1
ATOM 590 C C . VAL A 1 77 ? 2.048 -2.235 -12.498 1.00 87.81 77 VAL A C 1
ATOM 592 O O . VAL A 1 77 ? 2.650 -2.207 -13.571 1.00 87.81 77 VAL A O 1
ATOM 595 N N . GLY A 1 78 ? 2.684 -2.400 -11.334 1.00 80.81 78 GLY A N 1
ATOM 596 C CA . GLY A 1 78 ? 4.133 -2.594 -11.232 1.00 80.81 78 GLY A CA 1
ATOM 597 C C . GLY A 1 78 ? 4.619 -3.816 -12.014 1.00 80.81 78 GLY A C 1
ATOM 598 O O . GLY A 1 78 ? 5.603 -3.733 -12.749 1.00 80.81 78 GLY A O 1
ATOM 599 N N . PHE A 1 79 ? 3.881 -4.923 -11.934 1.00 87.19 79 PHE A N 1
ATOM 600 C CA . PHE A 1 79 ? 4.150 -6.134 -12.703 1.00 87.19 79 PHE A CA 1
ATOM 601 C C . PHE A 1 79 ? 3.989 -5.927 -14.218 1.00 87.19 79 PHE A C 1
ATOM 603 O O . PHE A 1 79 ? 4.837 -6.372 -14.988 1.00 87.19 79 PHE A O 1
ATOM 610 N N . VAL A 1 80 ? 2.961 -5.197 -14.665 1.00 87.31 80 VAL A N 1
ATOM 611 C CA . VAL A 1 80 ? 2.787 -4.860 -16.091 1.00 87.31 80 VAL A CA 1
ATOM 612 C C . VAL A 1 80 ? 3.963 -4.030 -16.610 1.00 87.31 80 VAL A C 1
ATOM 614 O O . VAL A 1 80 ? 4.469 -4.305 -17.697 1.00 87.31 80 VAL A O 1
ATOM 617 N N . PHE A 1 81 ? 4.459 -3.060 -15.834 1.00 82.06 81 PHE A N 1
ATOM 618 C CA . PHE A 1 81 ? 5.658 -2.310 -16.220 1.00 82.06 81 PHE A CA 1
ATOM 619 C C . PHE A 1 81 ? 6.905 -3.194 -16.316 1.00 82.06 81 PHE A C 1
ATOM 621 O O . PHE A 1 81 ? 7.698 -3.016 -17.241 1.00 82.06 81 PHE A O 1
ATOM 628 N N . GLN A 1 82 ? 7.062 -4.172 -15.421 1.00 79.56 82 GLN A N 1
ATOM 629 C CA . GLN A 1 82 ? 8.156 -5.146 -15.500 1.00 79.56 82 GLN A CA 1
ATOM 630 C C . GLN A 1 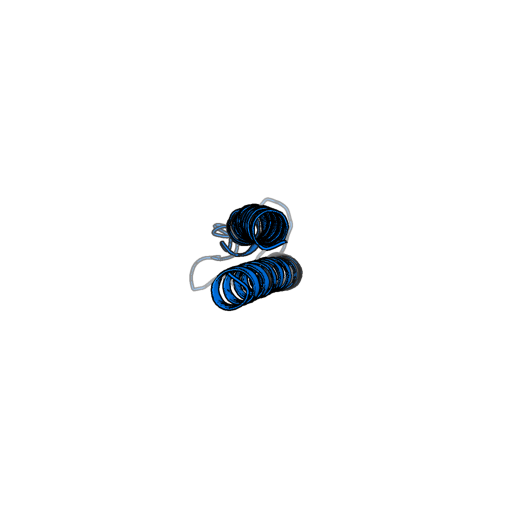82 ? 8.037 -6.052 -16.731 1.00 79.56 82 GLN A C 1
ATOM 632 O O . GLN A 1 82 ? 9.039 -6.280 -17.406 1.00 79.56 82 GLN A O 1
ATOM 637 N N . LEU A 1 83 ? 6.828 -6.514 -17.071 1.00 85.00 83 LEU A N 1
ATOM 638 C CA . LEU A 1 83 ? 6.588 -7.288 -18.291 1.00 85.00 83 LEU A CA 1
ATOM 639 C C . LEU A 1 83 ? 6.940 -6.481 -19.543 1.00 85.00 83 LEU A C 1
ATOM 641 O O . LEU A 1 83 ? 7.687 -6.962 -20.390 1.00 85.00 83 LEU A O 1
ATOM 645 N N . LEU A 1 84 ? 6.462 -5.240 -19.651 1.00 84.56 84 LEU A N 1
ATOM 646 C CA . LEU A 1 84 ? 6.778 -4.374 -20.791 1.00 84.56 84 LEU A CA 1
ATOM 647 C C . LEU A 1 84 ? 8.282 -4.102 -20.902 1.00 84.56 84 LEU A C 1
ATOM 649 O O . LEU A 1 84 ? 8.813 -4.087 -22.008 1.00 84.56 84 LEU A O 1
A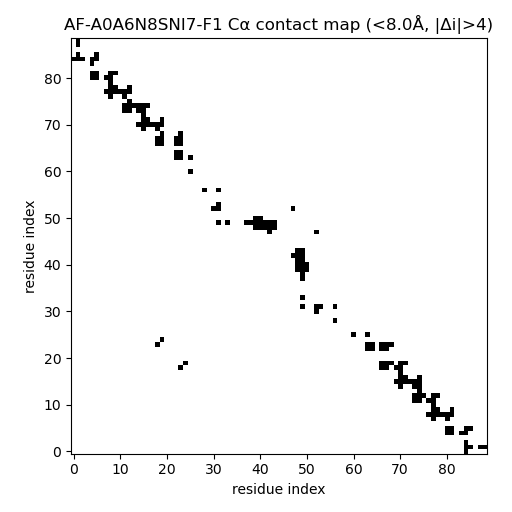TOM 653 N N . ALA A 1 85 ? 8.981 -3.930 -19.778 1.00 80.00 85 ALA A N 1
ATOM 654 C CA . ALA A 1 85 ? 10.433 -3.781 -19.773 1.00 80.00 85 ALA A CA 1
ATOM 655 C C . ALA A 1 85 ? 11.156 -5.032 -20.295 1.00 80.00 85 ALA A C 1
ATOM 657 O O . ALA A 1 85 ? 12.144 -4.884 -21.007 1.00 80.00 85 ALA A O 1
ATOM 658 N N . ALA A 1 86 ? 10.664 -6.225 -19.945 1.00 80.38 86 ALA A N 1
ATOM 659 C CA . ALA A 1 86 ? 11.239 -7.506 -20.350 1.00 80.38 86 ALA A CA 1
ATOM 660 C C . ALA A 1 86 ? 10.971 -7.859 -21.823 1.00 80.38 86 ALA A C 1
ATOM 662 O O . ALA A 1 86 ? 11.785 -8.525 -22.449 1.00 80.38 86 ALA A O 1
ATOM 663 N N . PHE A 1 87 ? 9.843 -7.419 -22.389 1.00 80.00 87 PHE A N 1
ATOM 664 C CA . PHE A 1 87 ? 9.552 -7.595 -23.818 1.00 80.00 87 PHE A CA 1
ATOM 665 C C . PHE A 1 87 ? 10.160 -6.495 -24.700 1.00 80.00 87 PHE A C 1
ATOM 667 O O . PHE A 1 87 ? 10.319 -6.697 -25.900 1.00 80.00 87 PHE A O 1
ATOM 674 N N . ALA A 1 88 ? 10.479 -5.330 -24.128 1.00 71.50 88 ALA A N 1
ATOM 675 C CA . ALA A 1 88 ? 11.160 -4.231 -24.817 1.00 71.50 88 ALA A CA 1
ATOM 676 C C . ALA A 1 88 ? 12.697 -4.276 -24.682 1.00 71.50 88 ALA A C 1
ATOM 678 O O . ALA A 1 88 ? 13.373 -3.359 -25.155 1.00 71.50 88 ALA A O 1
ATOM 679 N N . SER A 1 89 ? 13.242 -5.279 -23.984 1.00 53.81 89 SER A N 1
ATOM 680 C CA . SER A 1 89 ? 14.676 -5.600 -23.895 1.00 53.81 89 SER A CA 1
ATOM 681 C C . SER A 1 89 ? 15.044 -6.717 -24.856 1.00 53.81 89 SER A C 1
ATOM 683 O O . SER A 1 89 ? 16.117 -6.596 -25.480 1.00 53.81 89 SER A O 1
#

Radius of gyration: 20.3 Å; Cα contacts (8 Å, |Δi|>4): 94; chains: 1; bounding box: 44×20×55 Å

Sequence (89 aa):
MSFYLNVAGLIANIMGVGIVFFFALPQPSFDAGGGLGVDDSFRFPDGKTLGEMKRDAARDRKVFGFRARVGLFLMFVGFVFQLLAAFAS

Solvent-accessible surface area (backbone atoms only — not comparable to full-atom values): 4705 Å² total; per-residue (Å²): 115,36,67,63,35,36,54,53,12,50,52,33,29,54,53,11,48,52,37,25,62,71,31,52,53,76,72,80,58,78,76,71,60,62,59,97,85,68,56,52,79,43,63,47,97,86,69,49,29,48,48,54,51,47,51,51,52,53,52,49,50,52,55,31,52,51,46,17,51,52,12,51,50,37,26,52,53,12,50,51,36,34,51,53,18,64,75,70,101